Protein AF-A0A382J2L5-F1 (afdb_monomer_lite)

pLDDT: mean 91.94, std 7.57, range [62.28, 97.69]

Sequence (48 aa):
QIEKIVAAQMPRKERLKKADDVLENTGTIKELQDQVEELHHKYLEMVK

Radius of gyration: 14.55 Å; chains: 1; bounding box: 33×21×32 Å

InterPro domains:
  IPR001977 Dephospho-CoA kinase [PS51219] (1-48)
  IPR027417 P-loop containing nucleoside triphosphate hydrolase [G3DSA:3.40.50.300] (1-48)
  IPR027417 P-loop containing nucleoside triphosphate hydrolase [SSF52540] (2-42)

Foldseek 3Di:
DVVVVVVVDDDPVVVVVPDPDDQDPPDDPVSSVVVVVVVVVVVVVVVD

Secondary structure (DSSP, 8-state):
-HHHHHHTSPPHHHHHHH-S-----SS-HHHHHHHHHHHHHHHHHHT-

Organism: NCBI:txid408172

Structure (mmCIF, N/CA/C/O backbone):
data_AF-A0A382J2L5-F1
#
_entry.id   AF-A0A382J2L5-F1
#
loop_
_atom_site.group_PDB
_atom_site.id
_atom_site.type_symbol
_atom_site.label_atom_id
_atom_site.label_alt_id
_atom_site.label_comp_id
_atom_site.label_asym_id
_atom_site.label_entity_id
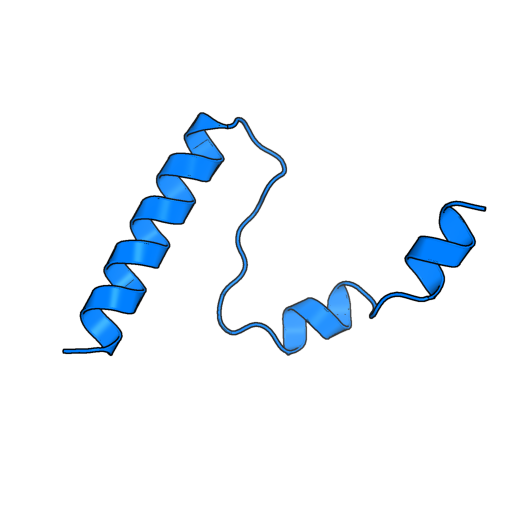_atom_site.label_seq_id
_atom_site.pdbx_PDB_ins_code
_atom_site.Cartn_x
_atom_site.Cartn_y
_atom_site.Cartn_z
_atom_site.occupancy
_atom_site.B_iso_or_equiv
_atom_site.auth_seq_id
_atom_site.auth_comp_id
_atom_site.auth_asym_id
_atom_site.auth_atom_id
_atom_site.pdbx_PDB_model_num
ATOM 1 N N . GLN A 1 1 ? 18.207 -12.741 -15.876 1.00 68.81 1 GLN A N 1
ATOM 2 C CA . GLN A 1 1 ? 17.447 -13.725 -15.063 1.00 68.81 1 GLN A CA 1
ATOM 3 C C . GLN A 1 1 ? 16.398 -13.051 -14.174 1.00 68.81 1 GLN A C 1
ATOM 5 O O . GLN A 1 1 ? 15.269 -13.517 -14.172 1.00 68.81 1 GLN A O 1
ATOM 10 N N . ILE A 1 2 ? 16.717 -11.934 -13.504 1.00 75.50 2 ILE A N 1
ATOM 11 C CA . ILE A 1 2 ? 15.773 -11.138 -12.685 1.00 75.50 2 ILE A CA 1
ATOM 12 C C . ILE A 1 2 ? 14.520 -10.709 -13.467 1.00 75.50 2 ILE A C 1
ATOM 14 O O . ILE A 1 2 ? 13.410 -10.900 -12.987 1.00 75.50 2 ILE A O 1
ATOM 18 N N . GLU A 1 3 ? 14.671 -10.233 -14.704 1.00 81.50 3 GLU A N 1
ATOM 19 C CA . GLU A 1 3 ? 13.529 -9.838 -15.547 1.00 81.50 3 GLU A CA 1
ATOM 20 C C . GLU A 1 3 ? 12.539 -10.981 -15.796 1.00 81.50 3 GLU A C 1
ATOM 22 O O . GLU A 1 3 ? 11.335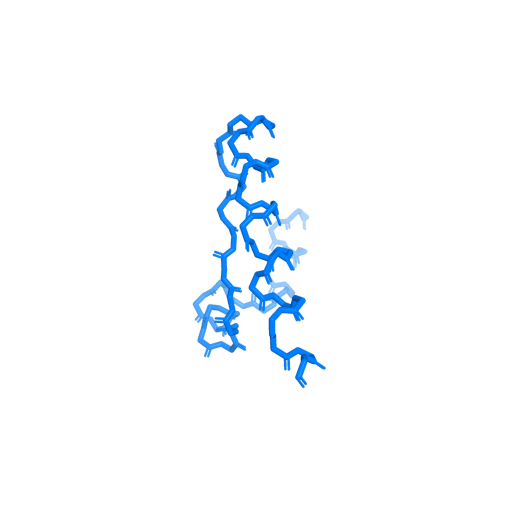 -10.754 -15.809 1.00 81.50 3 GLU A O 1
ATOM 27 N N . LYS A 1 4 ? 13.024 -12.227 -15.917 1.00 80.94 4 LYS A N 1
ATOM 28 C CA . LYS A 1 4 ? 12.156 -13.408 -16.066 1.00 80.94 4 LYS A CA 1
ATOM 29 C C . LYS A 1 4 ? 11.380 -13.709 -14.782 1.00 80.94 4 LYS A C 1
ATOM 31 O O . LYS A 1 4 ? 10.243 -14.153 -14.858 1.00 80.94 4 LYS A O 1
ATOM 36 N N . ILE A 1 5 ? 11.980 -13.451 -13.619 1.00 83.12 5 ILE A N 1
ATOM 37 C CA . ILE A 1 5 ? 11.328 -13.619 -12.313 1.00 83.12 5 ILE A CA 1
ATOM 38 C C . ILE A 1 5 ? 10.236 -12.559 -12.135 1.00 83.12 5 ILE A C 1
ATOM 40 O O . ILE A 1 5 ? 9.133 -12.895 -11.723 1.00 83.12 5 ILE A O 1
ATOM 44 N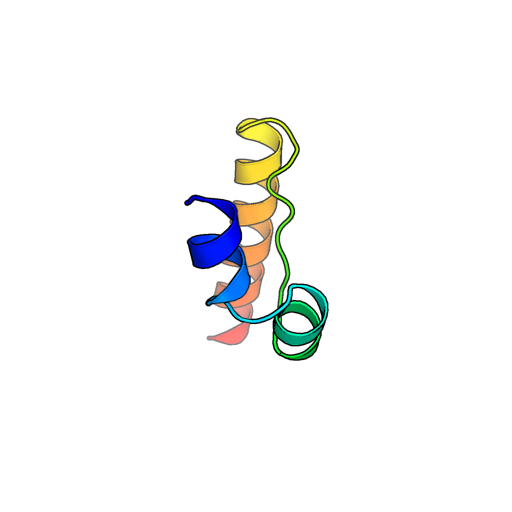 N . VAL A 1 6 ? 10.512 -11.303 -12.498 1.00 84.50 6 VAL A N 1
ATOM 45 C CA . VAL A 1 6 ? 9.516 -10.218 -12.464 1.00 84.50 6 VAL A CA 1
ATOM 46 C C . VAL A 1 6 ? 8.389 -10.477 -13.465 1.00 84.50 6 VAL A C 1
ATOM 48 O O . VAL A 1 6 ? 7.224 -10.304 -13.127 1.00 84.50 6 VAL A O 1
ATOM 51 N N . ALA A 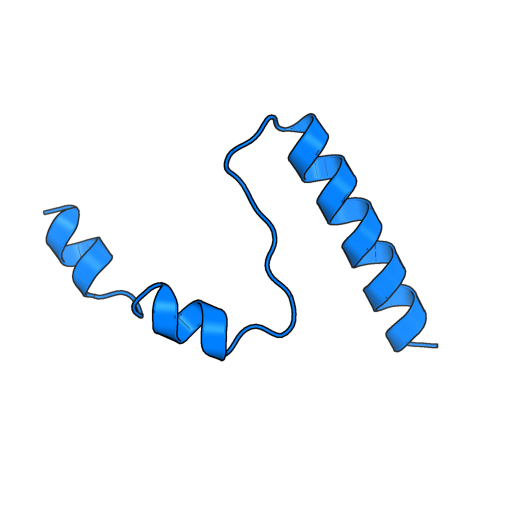1 7 ? 8.716 -10.952 -14.669 1.00 80.62 7 ALA A N 1
ATOM 52 C CA . ALA A 1 7 ? 7.732 -11.267 -15.704 1.00 80.62 7 ALA A CA 1
ATOM 53 C C . ALA A 1 7 ? 6.825 -12.459 -15.351 1.00 80.62 7 ALA A C 1
ATOM 55 O O . ALA A 1 7 ? 5.716 -12.545 -15.868 1.00 80.62 7 ALA A O 1
ATOM 56 N N . ALA A 1 8 ? 7.274 -13.366 -14.479 1.00 87.62 8 ALA A N 1
ATOM 57 C CA . ALA A 1 8 ? 6.451 -14.463 -13.972 1.00 87.62 8 ALA A CA 1
ATOM 58 C C . ALA A 1 8 ? 5.443 -14.011 -12.896 1.00 87.62 8 ALA A C 1
ATOM 60 O O . ALA A 1 8 ? 4.519 -14.754 -12.569 1.00 87.62 8 ALA A O 1
ATOM 61 N N . GLN A 1 9 ? 5.613 -12.815 -12.325 1.00 89.69 9 GLN A N 1
ATOM 62 C CA . GLN A 1 9 ? 4.684 -12.254 -11.347 1.00 89.69 9 GLN A CA 1
ATOM 63 C C . GLN A 1 9 ? 3.497 -11.574 -12.036 1.00 89.69 9 GLN A C 1
ATOM 65 O O . GLN A 1 9 ? 3.569 -11.136 -13.183 1.00 89.69 9 GLN A O 1
ATOM 70 N N . MET A 1 10 ? 2.399 -11.420 -11.293 1.00 90.75 10 MET A N 1
ATOM 71 C CA . MET A 1 10 ? 1.246 -10.648 -11.752 1.00 90.75 10 MET A CA 1
ATOM 72 C C . MET A 1 10 ? 1.642 -9.183 -12.035 1.00 90.75 10 MET A C 1
ATOM 74 O O . MET A 1 10 ? 2.276 -8.552 -11.177 1.00 90.75 10 MET A O 1
ATOM 78 N N . PRO A 1 11 ? 1.233 -8.599 -13.181 1.00 93.38 11 PRO A N 1
ATOM 79 C CA . PRO A 1 11 ? 1.549 -7.215 -13.521 1.00 93.38 11 PRO A CA 1
ATOM 80 C C . PRO A 1 11 ? 1.081 -6.225 -12.447 1.00 93.38 11 PRO A C 1
ATOM 82 O O . PRO A 1 11 ? -0.026 -6.348 -11.920 1.00 93.38 11 PRO A O 1
ATOM 85 N N . ARG A 1 12 ? 1.875 -5.175 -12.175 1.00 92.06 12 ARG A N 1
ATOM 86 C CA 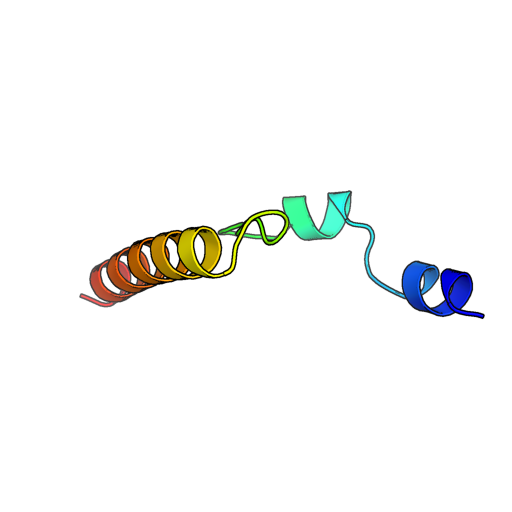. ARG A 1 12 ? 1.547 -4.143 -11.162 1.00 92.06 12 ARG A CA 1
ATOM 87 C C . ARG A 1 12 ? 0.130 -3.592 -11.337 1.00 92.06 12 ARG A C 1
ATOM 89 O O . ARG A 1 12 ? -0.607 -3.506 -10.366 1.00 92.06 12 ARG A O 1
ATOM 96 N N . LYS A 1 13 ? -0.268 -3.262 -12.570 1.00 94.31 13 LYS A N 1
ATOM 97 C CA . LYS A 1 13 ? -1.612 -2.729 -12.857 1.00 94.31 13 LYS A CA 1
ATOM 98 C C . LYS A 1 13 ? -2.728 -3.697 -12.463 1.00 94.31 13 LYS A C 1
ATOM 100 O O . LYS A 1 13 ? -3.781 -3.249 -12.036 1.00 94.31 13 LYS A O 1
ATOM 105 N N . GLU A 1 14 ? -2.516 -4.999 -12.621 1.00 95.12 14 GLU A N 1
ATOM 106 C CA . GLU A 1 14 ? -3.513 -6.005 -12.253 1.00 95.12 14 GLU A CA 1
ATOM 107 C C . GLU A 1 14 ? -3.563 -6.207 -10.737 1.00 95.12 14 GLU A C 1
ATOM 109 O O . GLU A 1 14 ? -4.650 -6.236 -10.170 1.00 95.12 14 GLU A O 1
ATOM 114 N N . ARG A 1 15 ? -2.400 -6.241 -10.073 1.00 94.94 15 ARG A N 1
ATOM 115 C CA . ARG A 1 15 ? -2.319 -6.262 -8.606 1.00 94.94 15 ARG A CA 1
ATOM 116 C C . ARG A 1 15 ? -3.060 -5.080 -7.981 1.00 94.94 15 ARG A C 1
ATOM 118 O O . ARG A 1 15 ? -3.850 -5.285 -7.073 1.00 94.94 15 ARG A O 1
ATOM 125 N N . LEU A 1 16 ? -2.842 -3.869 -8.502 1.00 94.06 16 LEU A N 1
ATOM 126 C CA . LEU A 1 16 ? -3.493 -2.649 -8.011 1.00 94.06 16 LEU A CA 1
ATOM 127 C C . LEU A 1 16 ? -5.012 -2.679 -8.195 1.00 94.06 16 LEU A C 1
ATOM 129 O O . LEU A 1 16 ? -5.734 -2.211 -7.330 1.00 94.06 16 LEU A O 1
ATOM 133 N N . LYS A 1 17 ? -5.511 -3.255 -9.295 1.00 95.81 17 LYS A N 1
ATOM 134 C CA . LYS A 1 17 ? -6.959 -3.403 -9.515 1.00 95.81 17 LYS A CA 1
ATOM 135 C C . LYS A 1 17 ? -7.632 -4.358 -8.527 1.00 95.81 17 LYS A C 1
ATOM 137 O O . LYS A 1 17 ? -8.841 -4.276 -8.363 1.00 95.81 17 LYS A O 1
ATOM 142 N N . LYS A 1 18 ? -6.877 -5.301 -7.962 1.00 95.56 18 LYS A N 1
ATOM 143 C CA . LYS A 1 18 ? -7.376 -6.348 -7.058 1.00 95.56 18 LYS A CA 1
ATOM 144 C C . LYS A 1 18 ? -7.168 -6.018 -5.578 1.00 95.56 18 LYS A C 1
ATOM 146 O O . LYS A 1 18 ? -7.599 -6.802 -4.745 1.00 95.56 18 LYS A O 1
ATOM 151 N N . ALA A 1 19 ? -6.453 -4.943 -5.262 1.00 95.56 19 ALA A N 1
ATOM 152 C CA . ALA A 1 19 ? -6.106 -4.593 -3.894 1.00 95.56 19 ALA A CA 1
ATOM 153 C C . ALA A 1 19 ? -7.189 -3.705 -3.270 1.00 95.56 19 ALA A C 1
ATOM 155 O O . ALA A 1 19 ? -7.581 -2.712 -3.880 1.00 95.56 19 ALA A O 1
ATOM 156 N N . ASP A 1 20 ? -7.621 -4.043 -2.055 1.00 95.50 20 ASP A N 1
ATOM 157 C CA . ASP A 1 20 ? -8.491 -3.185 -1.240 1.00 95.50 20 ASP A CA 1
ATOM 158 C C . ASP A 1 20 ? -7.724 -1.972 -0.695 1.00 95.50 20 ASP A C 1
ATOM 160 O O . ASP A 1 20 ? -8.234 -0.854 -0.676 1.00 95.50 20 ASP A O 1
ATOM 164 N N . ASP A 1 21 ? -6.464 -2.195 -0.316 1.00 94.88 21 ASP A N 1
ATOM 165 C CA . ASP A 1 21 ? -5.546 -1.193 0.211 1.00 94.88 21 ASP A CA 1
ATOM 166 C C . ASP A 1 21 ? -4.161 -1.347 -0.434 1.00 94.88 21 ASP A C 1
ATOM 168 O O . ASP A 1 21 ? -3.687 -2.457 -0.701 1.00 94.88 21 ASP A O 1
ATOM 172 N N . VAL A 1 22 ? -3.492 -0.221 -0.693 1.00 94.88 22 VAL A N 1
ATOM 173 C CA . VAL A 1 22 ? -2.142 -0.176 -1.272 1.00 94.88 22 VAL A CA 1
ATOM 174 C C . VAL A 1 22 ? -1.268 0.710 -0.401 1.00 94.88 22 VAL A C 1
ATOM 176 O O . VAL A 1 22 ? -1.561 1.887 -0.225 1.00 94.88 22 VAL A O 1
ATOM 179 N N . LEU A 1 23 ? -0.175 0.139 0.101 1.00 94.50 23 LEU A N 1
ATOM 180 C CA . LEU A 1 23 ? 0.830 0.850 0.881 1.00 94.50 23 LEU A CA 1
ATOM 181 C C . LEU A 1 23 ? 2.063 1.140 0.011 1.00 94.50 23 LEU A C 1
ATOM 183 O O . LEU A 1 23 ? 2.584 0.236 -0.653 1.00 94.50 23 LEU A O 1
ATOM 187 N N . GLU A 1 24 ? 2.554 2.381 0.032 1.00 94.00 24 GLU A N 1
ATOM 188 C CA . GLU A 1 24 ? 3.740 2.793 -0.727 1.00 94.00 24 GLU A CA 1
ATOM 189 C C . GLU A 1 24 ? 5.024 2.588 0.095 1.00 94.00 24 GLU A C 1
ATOM 191 O O . GLU A 1 24 ? 5.229 3.190 1.148 1.00 94.00 24 GLU A O 1
ATOM 196 N N . ASN A 1 25 ? 5.927 1.746 -0.421 1.00 93.50 25 ASN A N 1
ATOM 197 C CA . ASN A 1 25 ? 7.196 1.375 0.223 1.00 93.50 25 ASN A CA 1
ATOM 198 C C . ASN A 1 25 ? 8.422 1.976 -0.495 1.00 93.50 25 ASN A C 1
ATOM 200 O O . ASN A 1 25 ? 9.446 1.318 -0.673 1.00 93.50 25 ASN A O 1
ATOM 204 N N . THR A 1 26 ? 8.297 3.201 -1.005 1.00 95.19 26 THR A N 1
ATOM 205 C CA . THR A 1 26 ? 9.394 3.910 -1.693 1.00 95.19 26 THR A CA 1
ATOM 206 C C . THR A 1 26 ? 10.053 4.989 -0.833 1.00 95.19 26 THR A C 1
ATOM 208 O O . THR A 1 26 ? 11.032 5.588 -1.272 1.00 95.19 26 THR A O 1
ATOM 211 N N . GLY A 1 27 ? 9.501 5.265 0.351 1.00 92.56 27 GLY A N 1
ATOM 212 C CA . GLY A 1 27 ? 10.004 6.258 1.297 1.00 92.56 27 GLY A CA 1
ATOM 213 C C . GLY A 1 27 ? 10.973 5.681 2.330 1.00 92.56 27 GLY A C 1
ATOM 214 O O . GLY A 1 27 ? 11.584 4.626 2.158 1.00 92.56 27 GLY A O 1
ATOM 215 N N . THR A 1 28 ? 11.110 6.399 3.433 1.00 96.88 28 THR A N 1
ATOM 216 C CA . THR A 1 28 ? 11.856 5.993 4.620 1.00 96.88 28 THR A CA 1
ATOM 217 C C . THR A 1 28 ? 11.104 4.928 5.418 1.00 96.88 28 THR A C 1
ATOM 219 O O . THR A 1 28 ? 9.884 4.793 5.343 1.00 96.88 28 THR A O 1
ATOM 222 N N . ILE A 1 29 ? 11.833 4.198 6.265 1.00 97.06 29 ILE A N 1
ATOM 223 C CA . ILE A 1 29 ? 11.235 3.212 7.179 1.00 97.06 29 ILE A CA 1
ATOM 224 C C . ILE A 1 29 ? 10.225 3.875 8.125 1.00 97.06 29 ILE A C 1
ATOM 226 O O . ILE A 1 29 ? 9.217 3.260 8.456 1.00 97.06 29 ILE A O 1
ATOM 230 N N . LYS A 1 30 ? 10.463 5.128 8.533 1.00 97.06 30 LYS A N 1
ATOM 231 C CA . LYS A 1 30 ? 9.528 5.853 9.395 1.00 97.06 30 LYS A CA 1
ATOM 232 C C . LYS A 1 30 ? 8.203 6.119 8.675 1.00 97.06 30 LYS A C 1
ATOM 234 O O . LYS A 1 30 ? 7.153 5.824 9.223 1.00 97.06 30 LYS A O 1
ATOM 239 N N . GLU A 1 31 ? 8.249 6.613 7.438 1.00 96.06 31 GLU A N 1
ATOM 240 C CA . GLU A 1 31 ? 7.037 6.848 6.634 1.00 96.06 31 GLU A CA 1
ATOM 241 C C . GLU A 1 31 ? 6.269 5.549 6.363 1.00 96.06 31 GLU A C 1
ATOM 243 O O . GLU A 1 31 ? 5.043 5.551 6.292 1.00 96.06 31 GLU A O 1
ATOM 248 N N . LEU A 1 32 ? 6.985 4.429 6.226 1.00 96.56 32 LEU A N 1
ATOM 249 C CA . LEU A 1 32 ? 6.378 3.105 6.137 1.00 96.56 32 LEU A CA 1
ATOM 250 C C . LEU A 1 32 ? 5.667 2.725 7.445 1.00 96.56 32 LEU A C 1
ATOM 252 O O . LEU A 1 32 ? 4.538 2.249 7.403 1.00 96.56 32 LEU A O 1
ATOM 256 N N . GLN A 1 33 ? 6.316 2.921 8.594 1.00 97.56 33 GLN A N 1
ATOM 257 C CA . GLN A 1 33 ? 5.737 2.614 9.906 1.00 97.56 33 GLN A CA 1
ATOM 258 C C . GLN A 1 33 ? 4.470 3.429 10.172 1.00 97.56 33 GLN A C 1
ATOM 260 O O . GLN A 1 33 ? 3.464 2.845 10.566 1.00 97.56 33 GLN A O 1
ATOM 265 N N . ASP A 1 34 ? 4.501 4.730 9.873 1.00 96.56 34 ASP A N 1
ATOM 266 C CA . ASP A 1 34 ? 3.354 5.625 10.045 1.00 96.56 34 ASP A CA 1
ATOM 267 C C . ASP A 1 34 ? 2.150 5.139 9.192 1.00 96.56 34 ASP A C 1
ATOM 269 O O . ASP A 1 34 ? 1.028 5.041 9.687 1.00 96.56 34 ASP A O 1
ATOM 273 N N . GLN A 1 35 ? 2.384 4.725 7.936 1.00 96.75 35 GLN A N 1
ATOM 274 C CA . GLN A 1 35 ? 1.337 4.156 7.064 1.00 96.75 35 GLN A CA 1
ATOM 275 C C . GLN A 1 35 ? 0.800 2.801 7.559 1.00 96.75 35 GLN A C 1
ATOM 277 O O . GLN A 1 35 ? -0.385 2.500 7.408 1.00 96.75 35 GLN A O 1
ATOM 282 N N . VAL A 1 36 ? 1.662 1.950 8.128 1.00 97.31 36 VAL A N 1
ATOM 283 C CA . VAL A 1 36 ? 1.246 0.653 8.689 1.00 97.31 36 VAL A CA 1
ATOM 284 C C . VAL A 1 36 ? 0.345 0.849 9.908 1.00 97.31 36 VAL A C 1
ATOM 286 O O . VAL A 1 36 ? -0.633 0.116 10.052 1.00 97.31 36 VAL A O 1
ATOM 289 N N . GLU A 1 37 ? 0.649 1.821 10.770 1.00 97.69 37 GLU A N 1
ATOM 290 C CA . GLU A 1 37 ? -0.151 2.122 11.962 1.00 97.69 37 GLU A CA 1
ATOM 291 C C . GLU A 1 37 ? -1.562 2.609 11.592 1.00 97.69 37 GLU A C 1
ATOM 293 O O . GLU A 1 37 ? -2.550 2.135 12.157 1.00 97.69 37 GLU A O 1
ATOM 298 N N . GLU A 1 38 ? -1.683 3.456 10.566 1.00 96.38 38 GLU A N 1
ATOM 299 C CA . GLU A 1 38 ? -2.980 3.901 10.039 1.00 96.38 38 GLU A CA 1
ATOM 300 C C . GLU A 1 38 ? -3.834 2.726 9.532 1.00 96.38 38 GLU A C 1
ATOM 302 O O . GLU A 1 38 ? -4.991 2.561 9.936 1.00 96.38 38 GLU A O 1
ATOM 307 N N . LEU A 1 39 ? -3.254 1.854 8.696 1.00 96.94 39 LEU A N 1
ATOM 308 C CA . LEU A 1 39 ? -3.954 0.668 8.192 1.00 96.94 39 LEU A CA 1
ATOM 309 C C . LEU A 1 39 ? -4.323 -0.302 9.318 1.00 96.94 39 LEU A C 1
ATOM 311 O O . LEU A 1 39 ? -5.395 -0.906 9.289 1.00 96.94 39 LEU A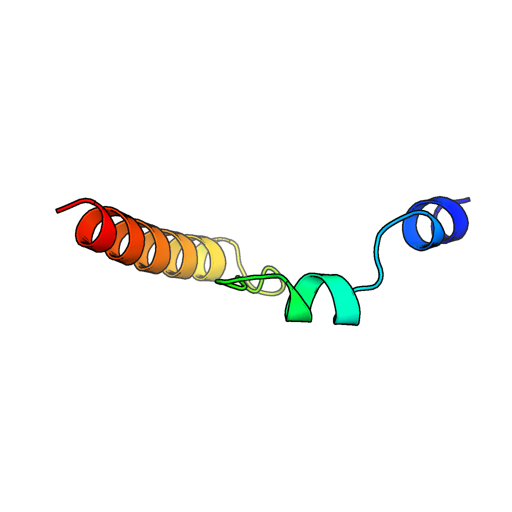 O 1
ATOM 315 N N . HIS A 1 40 ? -3.463 -0.445 10.327 1.00 96.88 40 HIS A N 1
ATOM 316 C CA . HIS A 1 40 ? -3.749 -1.277 11.488 1.00 96.88 40 HIS A CA 1
ATOM 317 C C . HIS A 1 40 ? -5.004 -0.799 12.228 1.00 96.88 40 HIS A C 1
ATOM 319 O O . HIS A 1 40 ? -5.896 -1.608 12.493 1.00 96.88 40 HIS A O 1
ATOM 325 N N . HIS A 1 41 ? -5.115 0.502 12.510 1.00 97.12 41 HIS A N 1
ATOM 326 C CA . HIS A 1 41 ? -6.304 1.070 13.145 1.00 97.12 41 HIS A CA 1
ATOM 327 C C . HIS A 1 41 ? -7.562 0.886 12.295 1.00 97.12 41 HIS A C 1
ATOM 329 O O . HIS A 1 41 ? -8.576 0.426 12.822 1.00 97.12 41 HIS A O 1
ATOM 335 N N . LYS A 1 42 ? -7.477 1.139 10.981 1.00 95.88 42 LYS A N 1
ATOM 336 C CA . LYS A 1 42 ? -8.578 0.892 10.039 1.00 95.88 42 LYS A CA 1
ATOM 337 C C . LYS A 1 42 ? -9.092 -0.548 10.142 1.00 95.88 42 LYS A C 1
ATOM 339 O O . LYS A 1 42 ? -10.292 -0.772 10.276 1.00 95.88 42 LYS A O 1
ATOM 344 N N . TYR A 1 43 ? -8.198 -1.536 10.121 1.00 96.12 43 TYR A N 1
ATOM 345 C CA . TYR A 1 43 ? -8.607 -2.940 10.200 1.00 96.12 43 TYR A CA 1
ATOM 346 C C . TYR A 1 43 ? -9.160 -3.334 11.570 1.00 96.12 43 TYR A C 1
ATOM 348 O O . TYR A 1 43 ? -10.071 -4.156 11.635 1.00 96.12 43 TYR A O 1
ATOM 356 N N . LEU A 1 44 ? -8.663 -2.743 12.661 1.00 96.56 44 LEU A N 1
ATOM 357 C CA . LEU A 1 44 ? -9.250 -2.951 13.986 1.00 96.56 44 LEU A CA 1
ATOM 358 C C . LEU A 1 44 ? -10.686 -2.420 14.071 1.00 96.56 44 LEU A C 1
ATOM 360 O O . LEU A 1 44 ? -11.521 -3.037 14.728 1.00 96.56 44 LEU A O 1
ATOM 364 N N . GLU A 1 45 ? -10.986 -1.296 13.420 1.00 95.06 45 GLU A N 1
ATOM 365 C CA . GLU A 1 45 ? -12.344 -0.747 13.366 1.00 95.06 45 GLU A CA 1
ATOM 366 C C . GLU A 1 45 ? -13.291 -1.600 12.523 1.00 95.06 45 GLU A C 1
ATOM 368 O O . GLU A 1 45 ? -14.449 -1.753 12.893 1.00 95.06 45 GLU A O 1
ATOM 373 N N . MET A 1 46 ? -12.804 -2.214 11.441 1.00 93.06 46 MET A N 1
ATOM 374 C CA . MET A 1 46 ? -13.611 -3.088 10.578 1.00 93.06 46 MET A CA 1
ATOM 375 C C . MET A 1 46 ? -14.056 -4.399 11.247 1.00 93.06 46 MET A C 1
ATOM 377 O O . MET A 1 46 ? -14.969 -5.052 10.747 1.00 93.06 46 MET A O 1
ATOM 381 N N . VAL A 1 47 ? -13.393 -4.812 12.331 1.00 88.62 47 VAL A N 1
ATOM 382 C CA . VAL A 1 47 ? -13.693 -6.057 13.065 1.00 88.62 47 VAL A CA 1
ATOM 383 C C . VAL A 1 47 ? -14.604 -5.808 14.281 1.00 88.62 47 VAL A C 1
ATOM 385 O O . VAL A 1 47 ? -15.060 -6.769 14.901 1.00 88.62 47 VAL A O 1
ATOM 388 N N . LYS A 1 48 ? -14.883 -4.544 14.630 1.00 62.28 48 LYS A N 1
ATOM 389 C CA . LYS A 1 48 ? -15.866 -4.191 15.669 1.00 62.28 48 LYS A CA 1
ATOM 390 C C . LYS A 1 48 ? -17.296 -4.338 15.162 1.00 62.28 48 LYS A C 1
ATOM 392 O O . LYS A 1 48 ? -18.133 -4.774 15.983 1.00 62.28 48 LYS A O 1
#